Protein AF-A0AA35R3C1-F1 (afdb_monomer_lite)

pLDDT: mean 81.61, std 16.04, range [38.09, 96.44]

Secondary structure (DSSP, 8-state):
------------------THHHHHHHHHT--SHHHHHHH-TTEEEESSHHHH-SS---SEEE--TTSSSTTT--TTTEE---PPPPEEE-----SS--EE-SEEE----TT-------EE-PPTT-----------SGGGHHHHHHHHHHHHHHHTT-

Foldseek 3Di:
DDDDDDDDDPPPPDDDDPPQVVLFVQQQPDDDQVSNQQSELQKKFFQCQVVQDPDDGRRIGGDDPPDDPDPRHDPVRIGRDAKDAWDFQFDDDDQPDQKPPPDTDTDHGHHGDYDDDIGGHHHDPNDDDDDDDDDPDPVCVVVVVVVVCVVVVVVVVD

InterPro domains:
  IPR002369 Integrin beta subunit, VWA domain [PF00362] (124-157)
  IPR015812 Integrin beta subunit [PR01186] (30-46)
  IPR015812 Integrin beta subunit [PR01186] (98-111)
  IPR015812 Integrin beta subunit [PR01186] (126-144)
  IPR015812 Integrin beta subunit [PTHR10082] (11-157)
  IPR033760 Integrin beta N-terminal [PF17205] (26-64)
  IPR036465 von Willebrand factor A-like domain superfamily [G3DSA:3.40.50.410] (123-157)
  IPR036465 von Willebrand factor A-like domain superfamily [SSF53300] (125-157)

Organism: Geodia barretti (NCBI:txid519541)

Radius of gyration: 32.31 Å; chains: 1; bounding box: 77×40×80 Å

Structure (mmCIF, N/CA/C/O backbone):
data_AF-A0AA35R3C1-F1
#
_entry.id   AF-A0AA35R3C1-F1
#
loop_
_atom_site.group_PDB
_atom_site.id
_atom_site.type_symbol
_atom_site.label_atom_id
_atom_site.label_alt_id
_atom_site.label_comp_id
_atom_site.label_asym_id
_atom_site.label_entity_id
_atom_site.label_seq_id
_atom_site.pdbx_PDB_ins_code
_atom_site.Cartn_x
_atom_site.Cartn_y
_atom_site.Cartn_z
_atom_site.occupancy
_atom_site.B_iso_or_equiv
_atom_site.auth_seq_id
_atom_site.auth_comp_id
_atom_site.auth_asym_id
_atom_site.auth_atom_id
_atom_site.pdbx_PDB_model_num
ATOM 1 N N . MET A 1 1 ? 47.022 -1.924 40.853 1.00 38.66 1 MET A N 1
ATOM 2 C CA . MET A 1 1 ? 47.478 -2.014 39.449 1.00 38.66 1 MET A CA 1
ATOM 3 C C . MET A 1 1 ? 46.321 -2.541 38.613 1.00 38.66 1 MET A C 1
ATOM 5 O O . MET A 1 1 ? 45.947 -3.691 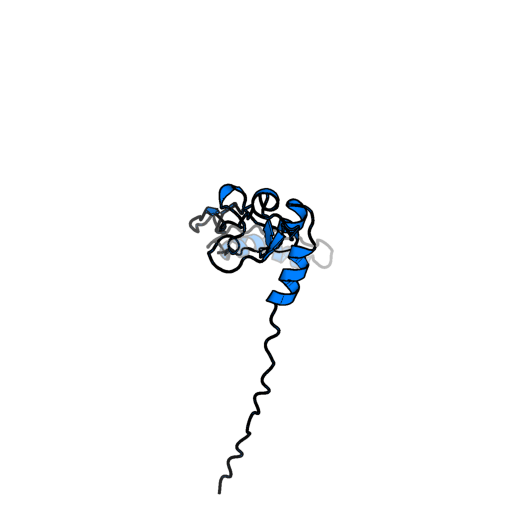38.782 1.00 38.66 1 MET A O 1
ATOM 9 N N . ARG A 1 2 ? 45.661 -1.677 37.833 1.00 42.25 2 ARG A N 1
ATOM 10 C CA . ARG A 1 2 ? 44.524 -2.033 36.968 1.00 42.25 2 ARG A CA 1
ATOM 11 C C . ARG A 1 2 ? 45.052 -2.176 35.542 1.00 42.25 2 ARG A C 1
ATOM 13 O O . ARG A 1 2 ? 45.426 -1.178 34.941 1.00 42.25 2 ARG A O 1
ATOM 20 N N . THR A 1 3 ? 45.1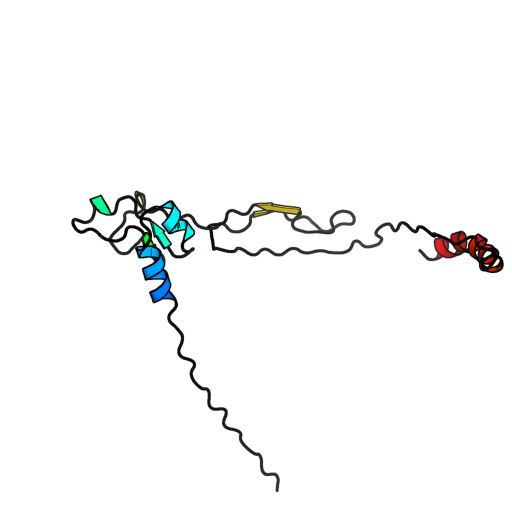35 -3.397 35.033 1.00 38.09 3 THR A N 1
ATOM 21 C CA . THR A 1 3 ? 45.517 -3.674 33.644 1.00 38.09 3 THR A CA 1
ATOM 22 C C . THR A 1 3 ? 44.268 -3.616 32.768 1.00 38.09 3 THR A C 1
ATOM 24 O O . THR A 1 3 ? 43.389 -4.466 32.885 1.00 38.09 3 THR A O 1
ATOM 27 N N . THR A 1 4 ? 44.156 -2.598 31.918 1.00 41.41 4 THR A N 1
ATOM 28 C CA . THR A 1 4 ? 43.101 -2.487 30.901 1.00 41.41 4 THR A CA 1
ATOM 29 C C . THR A 1 4 ? 43.501 -3.267 29.651 1.00 41.41 4 THR A C 1
ATOM 31 O O . THR A 1 4 ? 44.525 -2.973 29.039 1.00 41.41 4 THR A O 1
ATOM 34 N N . LEU A 1 5 ? 42.697 -4.268 29.288 1.00 44.31 5 LEU A N 1
ATOM 35 C CA . LEU A 1 5 ? 42.859 -5.096 28.093 1.00 44.31 5 LEU A CA 1
ATOM 36 C C . LEU A 1 5 ? 42.274 -4.346 26.881 1.00 44.31 5 LEU A C 1
ATOM 38 O O . LEU A 1 5 ? 41.074 -4.077 26.848 1.00 44.31 5 LEU A O 1
ATOM 42 N N . VAL A 1 6 ? 43.103 -3.980 25.903 1.00 48.44 6 VAL A N 1
ATOM 43 C CA . VAL A 1 6 ? 42.657 -3.337 24.655 1.00 48.44 6 VAL A CA 1
ATOM 44 C C . VAL A 1 6 ? 42.369 -4.432 23.628 1.00 48.44 6 VAL A C 1
ATOM 46 O O . VAL A 1 6 ? 43.289 -5.093 23.152 1.00 48.44 6 VAL A O 1
ATOM 49 N N . ILE A 1 7 ? 41.094 -4.649 23.299 1.00 51.59 7 ILE A N 1
ATOM 50 C CA . ILE A 1 7 ? 40.676 -5.585 22.247 1.00 51.59 7 ILE A CA 1
ATOM 51 C C . ILE A 1 7 ? 40.704 -4.832 20.914 1.00 51.59 7 ILE A C 1
ATOM 53 O O . ILE A 1 7 ? 39.868 -3.966 20.661 1.00 51.59 7 ILE A O 1
ATOM 57 N N . ALA A 1 8 ? 41.679 -5.152 20.065 1.00 47.81 8 ALA A N 1
ATOM 58 C CA . ALA A 1 8 ? 41.729 -4.667 18.692 1.00 47.81 8 ALA A CA 1
ATOM 59 C C . ALA A 1 8 ? 40.665 -5.398 17.857 1.00 47.81 8 ALA A C 1
ATOM 61 O O . ALA A 1 8 ? 40.806 -6.580 17.549 1.00 47.81 8 ALA A O 1
ATOM 62 N N . VAL A 1 9 ? 39.583 -4.703 17.504 1.00 55.09 9 VAL A N 1
ATOM 63 C CA . VAL A 1 9 ? 38.577 -5.215 16.566 1.00 55.09 9 VAL A CA 1
ATOM 64 C C . VAL A 1 9 ? 39.129 -5.049 15.153 1.00 55.09 9 VAL A C 1
ATOM 66 O O . VAL A 1 9 ? 39.174 -3.944 14.615 1.00 55.09 9 VAL A O 1
ATOM 69 N N . ALA A 1 10 ? 39.582 -6.150 14.557 1.00 50.31 10 ALA A N 1
ATOM 70 C CA . ALA A 1 10 ? 39.932 -6.191 13.146 1.00 50.31 10 ALA A CA 1
ATOM 71 C C . ALA A 1 10 ? 38.648 -6.057 12.310 1.00 50.31 10 ALA A C 1
ATOM 73 O O . ALA A 1 10 ? 37.850 -6.990 12.220 1.00 50.31 10 ALA A O 1
ATOM 74 N N . PHE A 1 11 ? 38.439 -4.887 11.705 1.00 48.22 11 PHE A N 1
ATOM 75 C CA . PHE A 1 11 ? 37.429 -4.706 10.666 1.00 48.22 11 PHE A CA 1
ATOM 76 C C . PHE A 1 11 ? 37.876 -5.482 9.421 1.00 48.22 11 PHE A C 1
ATOM 78 O O . PHE A 1 11 ? 38.708 -5.014 8.644 1.00 48.22 11 PHE A O 1
ATOM 85 N N . LEU A 1 12 ? 37.336 -6.689 9.238 1.00 50.69 12 LEU A N 1
ATOM 86 C CA . LEU A 1 12 ? 37.383 -7.381 7.954 1.00 50.69 12 LEU A CA 1
ATOM 87 C C . LEU A 1 12 ? 36.573 -6.544 6.963 1.00 50.69 12 LEU A C 1
ATOM 89 O O . LEU A 1 12 ? 35.349 -6.467 7.060 1.00 50.69 12 LEU A O 1
ATOM 93 N N . ALA A 1 13 ? 37.268 -5.882 6.039 1.00 54.38 13 ALA A N 1
ATOM 94 C CA . ALA A 1 13 ? 36.650 -5.193 4.920 1.00 54.38 13 ALA A CA 1
ATOM 95 C C . ALA A 1 13 ? 35.895 -6.227 4.075 1.00 54.38 13 ALA A C 1
ATOM 97 O O . ALA A 1 13 ? 36.486 -6.973 3.295 1.00 54.38 13 ALA A O 1
ATOM 98 N N . THR A 1 14 ? 34.578 -6.297 4.249 1.00 55.19 14 THR A N 1
ATOM 99 C CA . THR A 1 14 ? 33.707 -6.979 3.303 1.00 55.19 14 THR A CA 1
ATOM 100 C C . THR A 1 14 ? 33.757 -6.188 2.000 1.00 55.19 14 THR A C 1
ATOM 102 O O . THR A 1 14 ? 33.367 -5.023 1.938 1.00 55.19 14 THR A O 1
ATOM 105 N N . GLY A 1 15 ? 34.315 -6.798 0.954 1.00 52.19 15 GLY A N 1
ATOM 106 C CA . GLY A 1 15 ? 34.303 -6.215 -0.382 1.00 52.19 15 GLY A CA 1
ATOM 107 C C . GLY A 1 15 ? 32.863 -5.940 -0.810 1.00 52.19 15 GLY A C 1
ATOM 108 O O . GLY A 1 15 ? 32.013 -6.829 -0.757 1.00 52.19 15 GLY A O 1
ATOM 109 N N . ALA A 1 16 ? 32.579 -4.705 -1.220 1.00 50.44 16 ALA A N 1
ATOM 110 C CA . ALA A 1 16 ? 31.298 -4.355 -1.811 1.00 50.44 16 ALA A CA 1
ATOM 111 C C . ALA A 1 16 ? 31.135 -5.117 -3.137 1.00 50.44 16 ALA A C 1
ATOM 113 O O . ALA A 1 16 ? 31.868 -4.879 -4.097 1.00 50.44 16 ALA A O 1
ATOM 114 N N . VAL A 1 17 ? 30.177 -6.044 -3.196 1.00 49.09 17 VAL A N 1
ATOM 115 C CA . VAL A 1 17 ? 29.760 -6.673 -4.453 1.00 49.09 17 VAL A CA 1
ATOM 116 C C . VAL A 1 17 ? 29.105 -5.593 -5.317 1.00 49.09 17 VAL A C 1
ATOM 118 O O . VAL A 1 17 ? 28.096 -5.000 -4.935 1.00 49.09 17 VAL A O 1
ATOM 121 N N . SER A 1 18 ? 29.699 -5.310 -6.477 1.00 53.22 18 SER A N 1
ATOM 122 C CA . SER A 1 18 ? 29.191 -4.321 -7.430 1.00 53.22 18 SER A CA 1
ATOM 123 C C . SER A 1 18 ? 27.954 -4.879 -8.146 1.00 53.22 18 SER A C 1
ATOM 125 O O . SER A 1 18 ? 28.067 -5.605 -9.131 1.00 53.22 18 SER A O 1
ATOM 127 N N . GLN A 1 19 ? 26.761 -4.554 -7.637 1.00 56.59 19 GLN A N 1
ATOM 128 C CA . GLN A 1 19 ? 25.463 -5.047 -8.138 1.00 56.59 19 GLN A CA 1
ATOM 129 C C . GLN A 1 19 ? 25.165 -4.651 -9.602 1.00 56.59 19 GLN A C 1
ATOM 131 O O . GLN A 1 19 ? 24.290 -5.228 -10.241 1.00 56.59 19 GLN A O 1
ATOM 136 N N . ASN A 1 20 ? 25.905 -3.693 -10.166 1.00 62.31 20 ASN A N 1
ATOM 137 C CA . ASN A 1 20 ? 25.625 -3.139 -11.494 1.00 62.31 20 ASN A CA 1
ATOM 138 C C . ASN A 1 20 ? 25.987 -4.087 -12.649 1.00 62.31 20 ASN A C 1
ATOM 140 O O . ASN A 1 20 ? 25.355 -4.034 -13.704 1.00 62.31 20 ASN A O 1
ATOM 144 N N . ALA A 1 21 ? 26.985 -4.960 -12.475 1.00 70.56 21 ALA A N 1
ATOM 145 C CA . ALA A 1 21 ? 27.431 -5.857 -13.544 1.00 70.56 21 ALA A CA 1
ATOM 146 C C . ALA A 1 21 ? 26.401 -6.959 -13.864 1.00 70.56 21 ALA A C 1
ATOM 148 O O . ALA A 1 21 ? 26.313 -7.404 -15.007 1.00 70.56 21 ALA A O 1
ATOM 149 N N . ASP A 1 22 ? 25.611 -7.371 -12.870 1.00 85.06 22 ASP A N 1
ATOM 150 C CA . ASP A 1 22 ? 24.595 -8.420 -13.008 1.00 85.06 22 ASP A CA 1
ATOM 151 C C . ASP A 1 22 ? 23.315 -7.880 -13.670 1.00 85.06 22 ASP A C 1
ATOM 153 O O . ASP A 1 22 ? 22.827 -8.415 -14.666 1.00 85.06 22 ASP A O 1
ATOM 157 N N . VAL A 1 23 ? 22.846 -6.710 -13.216 1.00 86.69 23 VAL A N 1
ATOM 158 C CA . VAL A 1 23 ? 21.672 -6.033 -13.794 1.00 86.69 23 VAL A CA 1
ATOM 159 C C . VAL A 1 23 ? 21.901 -5.633 -15.253 1.00 86.69 23 VAL A C 1
ATOM 161 O O . VAL A 1 23 ? 20.979 -5.702 -16.061 1.00 86.69 23 VAL A O 1
ATOM 164 N N . THR A 1 24 ? 23.131 -5.261 -15.619 1.00 88.31 24 THR A N 1
ATOM 165 C CA . THR A 1 24 ? 23.471 -4.930 -17.013 1.00 88.31 24 THR A CA 1
ATOM 166 C C . THR A 1 24 ? 23.202 -6.116 -17.942 1.00 88.31 24 THR A C 1
ATOM 168 O O . THR A 1 24 ? 22.478 -5.968 -18.923 1.00 88.31 24 THR A O 1
ATOM 171 N N . LYS A 1 25 ? 23.689 -7.313 -17.589 1.00 91.19 25 LYS A N 1
ATOM 172 C CA . LYS A 1 25 ? 23.455 -8.535 -18.375 1.00 91.19 25 LYS A CA 1
ATOM 173 C C . LYS A 1 25 ? 21.978 -8.919 -18.419 1.00 91.19 25 LYS A C 1
ATOM 175 O O . LYS A 1 25 ? 21.488 -9.343 -19.463 1.00 91.19 25 LYS A O 1
ATOM 180 N N . LEU A 1 26 ? 21.267 -8.744 -17.304 1.00 92.81 26 LEU A N 1
ATOM 181 C CA . LEU A 1 26 ? 19.829 -8.992 -17.221 1.00 92.81 26 LEU A CA 1
ATOM 182 C C . LEU A 1 26 ? 19.037 -8.104 -18.192 1.00 92.81 26 LEU A C 1
ATOM 184 O O . LEU A 1 26 ? 18.147 -8.611 -18.875 1.00 92.81 26 LEU A O 1
ATOM 188 N N . CYS A 1 27 ? 19.359 -6.807 -18.261 1.00 91.50 27 CYS A N 1
ATOM 189 C CA . CYS A 1 27 ? 18.733 -5.884 -19.206 1.00 91.50 27 CYS A CA 1
ATOM 190 C C . CYS A 1 27 ? 19.079 -6.275 -20.650 1.00 91.50 27 CYS A C 1
ATOM 192 O O . CYS A 1 27 ? 18.182 -6.465 -21.464 1.00 91.50 27 CYS A O 1
ATOM 194 N N . GLU A 1 28 ? 20.363 -6.456 -20.966 1.00 91.12 28 GLU A N 1
ATOM 195 C CA . GLU A 1 28 ? 20.825 -6.716 -22.338 1.00 91.12 28 GLU A CA 1
ATOM 196 C C . GLU A 1 28 ? 20.308 -8.037 -22.929 1.00 91.12 28 GLU A C 1
ATOM 198 O O . GLU A 1 28 ? 20.186 -8.154 -24.148 1.00 91.12 28 GLU A O 1
ATOM 203 N N . ALA A 1 29 ? 19.947 -9.008 -22.085 1.00 93.25 29 ALA A N 1
ATOM 204 C CA . ALA A 1 29 ? 19.327 -10.263 -22.506 1.00 93.25 29 ALA A CA 1
ATOM 205 C C . ALA A 1 29 ? 17.884 -10.104 -23.035 1.00 93.25 29 ALA A C 1
ATOM 207 O O . ALA A 1 29 ? 17.369 -11.019 -23.681 1.00 93.25 29 ALA A O 1
ATOM 208 N N . GLN A 1 30 ? 17.213 -8.976 -22.768 1.00 94.06 30 GLN A N 1
ATOM 209 C CA . GLN A 1 30 ? 15.811 -8.777 -23.143 1.00 94.06 30 GLN A CA 1
ATOM 210 C C . GLN A 1 30 ? 15.661 -8.334 -24.601 1.00 94.06 30 GLN A C 1
ATOM 212 O O . GLN A 1 30 ? 16.317 -7.402 -25.070 1.00 94.06 30 GLN A O 1
ATOM 217 N N . THR A 1 31 ? 14.729 -8.966 -25.315 1.00 91.12 31 THR A N 1
ATOM 218 C CA . THR A 1 31 ? 14.509 -8.750 -26.757 1.00 91.12 31 THR A CA 1
ATOM 219 C C . THR A 1 31 ? 13.249 -7.946 -27.078 1.00 91.12 31 THR A C 1
ATOM 221 O O . THR A 1 31 ? 13.072 -7.526 -28.222 1.00 91.12 31 THR A O 1
ATOM 224 N N . SER A 1 32 ? 12.394 -7.675 -26.085 1.00 93.25 32 SER A N 1
ATOM 225 C CA . SER A 1 32 ? 11.190 -6.853 -26.227 1.00 93.25 32 SER A CA 1
ATOM 226 C C . SER A 1 32 ? 11.165 -5.702 -25.213 1.00 93.25 32 SER A C 1
ATOM 228 O O . SER A 1 32 ? 11.732 -5.798 -24.123 1.00 93.25 32 SER A O 1
ATOM 230 N N . CYS A 1 33 ? 10.470 -4.611 -25.557 1.00 92.44 33 CYS A N 1
ATOM 231 C CA . CYS A 1 33 ? 10.293 -3.470 -24.651 1.00 92.44 33 CYS A CA 1
ATOM 232 C C . CYS A 1 33 ? 9.609 -3.895 -23.346 1.00 92.44 33 CYS A C 1
ATOM 234 O O . CYS A 1 33 ? 10.065 -3.548 -22.260 1.00 92.44 33 CYS A O 1
ATOM 236 N N . ARG A 1 34 ? 8.552 -4.709 -23.440 1.00 95.25 34 ARG A N 1
ATOM 237 C CA . ARG A 1 34 ? 7.807 -5.181 -22.270 1.00 95.25 34 ARG A CA 1
ATOM 238 C C . ARG A 1 34 ? 8.710 -5.946 -21.304 1.00 95.25 34 ARG A C 1
ATOM 240 O O . ARG A 1 34 ? 8.711 -5.630 -20.116 1.00 95.25 34 ARG A O 1
ATOM 247 N N . ASP A 1 35 ? 9.487 -6.895 -21.817 1.00 95.38 35 ASP A N 1
ATOM 248 C CA . ASP A 1 35 ? 10.354 -7.737 -20.987 1.00 95.38 35 ASP A CA 1
ATOM 249 C C . ASP A 1 35 ? 11.497 -6.910 -20.385 1.00 95.38 35 ASP A C 1
ATOM 251 O O . ASP A 1 35 ? 11.806 -7.047 -19.204 1.00 95.38 35 ASP A O 1
ATOM 255 N N . CYS A 1 36 ? 12.040 -5.950 -21.143 1.00 93.94 36 CYS A N 1
ATOM 256 C CA . CYS A 1 36 ? 13.023 -4.983 -20.650 1.00 93.94 36 CYS A CA 1
ATOM 257 C C . CYS A 1 36 ? 12.514 -4.173 -19.449 1.00 93.94 36 CYS A C 1
ATOM 259 O O . CYS A 1 36 ? 13.196 -4.064 -18.428 1.00 93.94 36 CYS A O 1
ATOM 261 N N . ILE A 1 37 ? 11.304 -3.613 -19.546 1.00 94.31 37 ILE A N 1
ATOM 262 C CA . ILE A 1 37 ? 10.731 -2.790 -18.474 1.00 94.31 37 ILE A CA 1
ATOM 263 C C . ILE A 1 37 ? 10.407 -3.625 -17.228 1.00 94.31 37 ILE A C 1
ATOM 265 O O . ILE A 1 37 ? 10.531 -3.115 -16.110 1.00 94.31 37 ILE A O 1
ATOM 269 N N . GLN A 1 38 ? 10.026 -4.893 -17.409 1.00 94.69 38 GLN A N 1
ATOM 270 C CA . GLN A 1 38 ? 9.705 -5.819 -16.321 1.00 94.69 38 GLN A CA 1
ATOM 271 C C . GLN A 1 38 ? 10.939 -6.445 -15.659 1.00 94.69 38 GLN A C 1
ATOM 273 O O . GLN A 1 38 ? 10.870 -6.784 -14.478 1.00 94.69 38 GLN A O 1
ATOM 278 N N . ALA A 1 39 ? 12.058 -6.573 -16.377 1.00 93.56 39 ALA A N 1
ATOM 279 C CA . ALA A 1 39 ? 13.264 -7.229 -15.879 1.00 93.56 39 ALA A CA 1
ATOM 280 C C . ALA A 1 39 ? 13.863 -6.524 -14.652 1.00 93.56 39 ALA A C 1
ATOM 282 O O . ALA A 1 39 ? 14.188 -7.171 -13.660 1.00 93.56 39 ALA A O 1
ATOM 283 N N . SER A 1 40 ? 13.994 -5.196 -14.691 1.00 92.75 40 SER A N 1
ATOM 284 C CA . SER A 1 40 ? 14.514 -4.411 -13.565 1.00 92.75 40 SER A CA 1
ATOM 285 C C . SER A 1 40 ? 14.073 -2.944 -13.646 1.00 92.75 40 SER A C 1
ATOM 287 O O . SER A 1 40 ? 13.921 -2.397 -14.747 1.00 92.75 40 SER A O 1
ATOM 289 N N . PRO A 1 41 ? 13.916 -2.256 -12.495 1.00 91.88 41 PRO A N 1
ATOM 290 C CA . PRO A 1 41 ? 13.629 -0.822 -12.455 1.00 91.88 41 PRO A CA 1
ATOM 291 C C . PRO A 1 41 ? 14.765 0.046 -13.018 1.00 91.88 41 PRO A C 1
ATOM 293 O O . PRO A 1 41 ? 14.566 1.227 -13.309 1.00 91.88 41 PRO A O 1
ATOM 296 N N . GLN A 1 42 ? 15.962 -0.528 -13.171 1.00 90.44 42 GLN A N 1
ATOM 297 C CA . GLN A 1 42 ? 17.133 0.156 -13.712 1.00 90.44 42 GLN A CA 1
ATOM 298 C C . GLN A 1 42 ? 17.284 0.007 -15.232 1.00 90.44 42 GLN A C 1
ATOM 300 O O . GLN A 1 42 ? 18.115 0.710 -15.800 1.00 90.44 42 GLN A O 1
ATOM 305 N N . CYS A 1 43 ? 16.519 -0.868 -15.893 1.00 91.56 43 CYS A N 1
ATOM 306 C CA . CYS A 1 43 ? 16.586 -1.014 -17.348 1.00 91.56 43 CYS A CA 1
ATOM 307 C C . CYS A 1 43 ? 15.849 0.129 -18.068 1.00 91.56 43 CYS A C 1
ATOM 309 O O . CYS A 1 43 ? 14.878 0.682 -17.554 1.00 91.56 43 CYS A O 1
ATOM 311 N N . SER A 1 44 ? 16.243 0.434 -19.296 1.00 91.31 44 SER A N 1
ATOM 312 C CA . SER A 1 44 ? 15.527 1.340 -20.197 1.00 91.31 44 SER A CA 1
ATOM 313 C C . SER A 1 44 ? 15.601 0.784 -21.618 1.00 91.31 44 SER A C 1
ATOM 315 O O . SER A 1 44 ? 16.597 0.157 -21.989 1.00 91.31 44 SER A O 1
ATOM 317 N N . TRP A 1 45 ? 14.554 1.000 -22.413 1.00 91.19 45 TRP A N 1
ATOM 318 C CA . TRP A 1 45 ? 14.452 0.457 -23.767 1.00 91.19 45 TRP A CA 1
ATOM 319 C C . TRP A 1 45 ? 14.600 1.548 -24.827 1.00 91.19 45 TRP A C 1
ATOM 321 O O . TRP A 1 45 ? 13.937 2.576 -24.757 1.00 91.19 45 TRP A O 1
ATOM 331 N N . CYS A 1 46 ? 15.421 1.305 -25.849 1.00 89.31 46 CYS A N 1
ATOM 332 C CA . CYS A 1 46 ? 15.562 2.192 -27.000 1.00 89.31 46 CYS A CA 1
ATOM 333 C C . CYS A 1 46 ? 14.861 1.619 -28.242 1.00 89.31 46 CYS A C 1
ATOM 335 O O . CYS A 1 46 ? 15.285 0.612 -28.820 1.00 89.31 46 CYS A O 1
ATOM 337 N N . SER A 1 47 ? 13.796 2.279 -28.697 1.00 86.62 47 SER A N 1
ATOM 338 C CA . SER A 1 47 ? 13.035 1.873 -29.886 1.00 86.62 47 SER A CA 1
ATOM 339 C C . SER A 1 47 ? 13.755 2.202 -31.204 1.00 86.62 47 SER A C 1
ATOM 341 O O . SER A 1 47 ? 13.653 1.433 -32.165 1.00 86.62 47 SER A O 1
ATOM 343 N N . GLU A 1 48 ? 14.546 3.280 -31.228 1.00 78.31 48 GLU A N 1
ATOM 344 C CA . GLU A 1 48 ? 15.233 3.807 -32.419 1.00 78.31 48 GLU A CA 1
ATOM 345 C C . GLU A 1 48 ? 16.676 3.312 -32.596 1.00 78.31 48 GLU A C 1
ATOM 347 O O . GLU A 1 48 ? 17.345 3.704 -33.550 1.00 78.31 48 GLU A O 1
ATOM 352 N N . PHE A 1 49 ? 17.156 2.409 -31.737 1.00 72.00 49 PHE A N 1
ATOM 353 C CA . PHE A 1 49 ? 18.555 1.957 -31.729 1.00 72.00 49 PHE A CA 1
ATOM 354 C C . PHE A 1 49 ? 19.066 1.501 -33.113 1.00 72.00 49 PHE A C 1
ATOM 356 O O . PHE A 1 49 ? 20.162 1.857 -33.535 1.00 72.00 49 PHE A O 1
ATOM 363 N N . ALA A 1 50 ? 18.234 0.770 -33.864 1.00 65.19 50 ALA A N 1
ATOM 364 C CA . ALA A 1 50 ? 18.572 0.262 -35.198 1.00 65.19 50 ALA A CA 1
ATOM 365 C C . ALA A 1 50 ? 18.661 1.344 -36.295 1.00 65.19 50 ALA A C 1
ATOM 367 O O . ALA A 1 50 ? 19.143 1.059 -37.385 1.00 65.19 50 ALA A O 1
ATOM 368 N N . ARG A 1 51 ? 18.172 2.568 -36.041 1.00 62.66 51 ARG A N 1
ATOM 369 C CA . ARG A 1 51 ? 18.315 3.709 -36.962 1.00 62.66 51 ARG A CA 1
ATOM 370 C C . ARG A 1 51 ? 19.616 4.476 -36.750 1.00 62.66 51 ARG A C 1
ATOM 372 O O . ARG A 1 51 ? 20.112 5.072 -37.699 1.00 62.66 51 ARG A O 1
ATOM 379 N N . LEU A 1 52 ? 20.132 4.489 -35.523 1.00 63.81 52 LEU A N 1
ATOM 380 C CA . LEU A 1 52 ? 21.293 5.294 -35.134 1.00 63.81 52 LEU A CA 1
ATOM 381 C C . LEU A 1 52 ? 22.615 4.527 -35.259 1.00 63.81 52 LEU A C 1
ATOM 383 O O . LEU A 1 52 ? 23.658 5.145 -35.455 1.00 63.81 52 LEU A O 1
ATOM 387 N N . HIS A 1 53 ? 22.579 3.193 -35.184 1.00 65.31 53 HIS A N 1
ATOM 388 C CA . HIS A 1 53 ? 23.778 2.358 -35.219 1.00 65.31 53 HIS A CA 1
ATOM 389 C C . HIS A 1 53 ? 23.725 1.310 -36.331 1.00 65.31 53 HIS A C 1
ATOM 391 O O . HIS A 1 53 ? 22.746 0.583 -36.480 1.00 65.31 53 HIS A O 1
ATOM 397 N N . ALA A 1 54 ? 24.829 1.202 -37.077 1.00 58.69 54 ALA A N 1
ATOM 398 C CA . ALA A 1 54 ? 25.023 0.199 -38.126 1.00 58.69 54 ALA A CA 1
ATOM 399 C C . ALA A 1 54 ? 25.264 -1.222 -37.574 1.00 58.69 54 ALA A C 1
ATOM 401 O O . ALA A 1 54 ? 25.097 -2.198 -38.302 1.00 58.69 54 ALA A O 1
ATOM 402 N N . SER A 1 55 ? 25.640 -1.343 -36.296 1.00 60.97 55 SER A N 1
ATOM 403 C CA . SER A 1 55 ? 25.910 -2.623 -35.632 1.00 60.97 5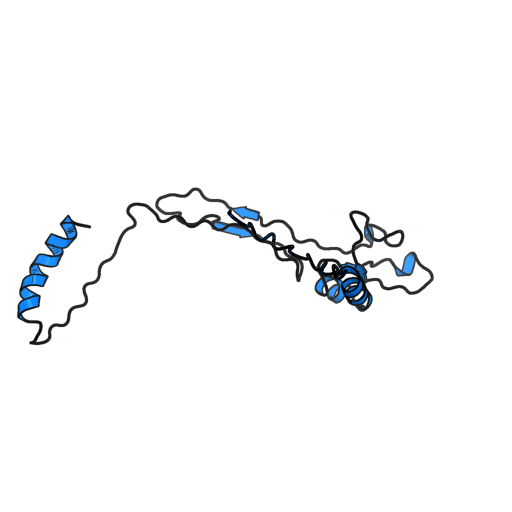5 SER A CA 1
ATOM 404 C C . SER A 1 55 ? 24.758 -3.028 -34.704 1.00 60.97 55 SER A C 1
ATOM 406 O O . SER A 1 55 ? 24.241 -2.179 -33.972 1.00 60.97 55 SER A O 1
ATOM 408 N N . PRO A 1 56 ? 24.372 -4.318 -34.667 1.00 68.00 56 PRO A N 1
ATOM 409 C CA . PRO A 1 56 ? 23.355 -4.806 -33.746 1.00 68.00 56 PRO A CA 1
ATOM 410 C C . PRO A 1 56 ? 23.893 -4.778 -32.311 1.00 68.00 56 PRO A C 1
ATOM 412 O O . PRO A 1 56 ? 24.842 -5.477 -31.969 1.00 68.00 56 PRO A O 1
ATOM 415 N N . GLY A 1 57 ? 23.273 -3.955 -31.474 1.00 76.31 57 GLY A N 1
ATOM 416 C CA . GLY A 1 57 ? 23.515 -3.873 -30.037 1.00 76.31 57 GLY A CA 1
ATOM 417 C C . GLY A 1 57 ? 22.211 -4.073 -29.260 1.00 76.31 57 GLY A C 1
ATOM 418 O O . GLY A 1 57 ? 21.124 -4.005 -29.850 1.00 76.31 57 GLY A O 1
ATOM 419 N N . PRO A 1 58 ? 22.290 -4.338 -27.946 1.00 85.12 58 PRO A N 1
ATOM 420 C CA . PRO A 1 58 ? 21.107 -4.542 -27.126 1.00 85.12 58 PRO A CA 1
ATOM 421 C C . PRO A 1 58 ? 20.305 -3.241 -27.016 1.00 85.12 58 PRO A C 1
ATOM 423 O O . PRO A 1 58 ? 20.838 -2.178 -26.691 1.00 85.12 58 PRO A O 1
ATOM 426 N N . ARG A 1 59 ? 18.999 -3.334 -27.283 1.00 88.19 59 ARG A N 1
ATOM 427 C CA . ARG A 1 59 ? 18.054 -2.210 -27.156 1.00 88.19 59 ARG A CA 1
ATOM 428 C C . ARG A 1 59 ? 17.696 -1.909 -25.705 1.00 88.19 59 ARG A C 1
ATOM 430 O O . ARG A 1 59 ? 17.322 -0.782 -25.395 1.00 88.19 59 ARG A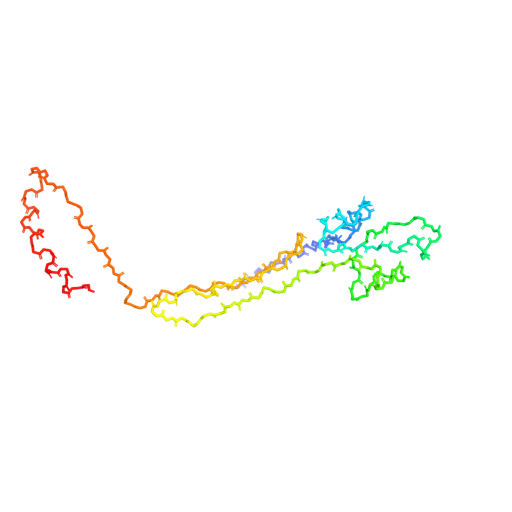 O 1
ATOM 437 N N . CYS A 1 60 ? 17.784 -2.915 -24.842 1.00 90.56 60 CYS A N 1
ATOM 438 C CA . CYS A 1 60 ? 17.569 -2.792 -23.412 1.00 90.56 60 CYS A CA 1
ATOM 439 C C . CYS A 1 60 ? 18.918 -2.611 -22.713 1.00 90.56 60 CYS A C 1
ATOM 441 O O . CYS A 1 60 ? 19.775 -3.488 -22.793 1.00 90.56 60 CYS A O 1
ATOM 443 N N . LYS A 1 61 ? 19.116 -1.479 -22.039 1.00 89.06 61 LYS A N 1
ATOM 444 C CA . LYS A 1 61 ? 20.361 -1.168 -21.321 1.00 89.06 61 LYS A CA 1
ATOM 445 C C . LYS A 1 61 ? 20.050 -0.660 -19.919 1.00 89.06 61 LYS A C 1
ATOM 447 O O . LYS A 1 61 ? 18.950 -0.177 -19.658 1.00 89.06 61 LYS A O 1
ATOM 452 N N . ILE A 1 62 ? 21.020 -0.755 -19.014 1.00 87.62 62 ILE A N 1
ATOM 453 C CA . ILE A 1 62 ? 20.915 -0.128 -17.694 1.00 87.62 62 ILE A CA 1
ATOM 454 C C . ILE A 1 62 ? 20.983 1.402 -17.822 1.00 87.62 62 ILE A C 1
ATOM 456 O O . ILE A 1 62 ? 21.735 1.946 -18.633 1.00 87.62 62 ILE A O 1
ATOM 460 N N . ARG A 1 63 ? 20.220 2.117 -16.997 1.00 77.19 63 ARG A N 1
ATOM 461 C CA . ARG A 1 63 ? 20.266 3.576 -16.907 1.00 77.19 63 ARG A CA 1
ATOM 462 C C . ARG A 1 63 ? 21.526 4.033 -16.169 1.00 77.19 63 ARG A C 1
ATOM 464 O O . ARG A 1 63 ? 21.661 3.812 -14.966 1.00 77.19 63 ARG A O 1
ATOM 471 N N . THR A 1 64 ? 22.410 4.752 -16.854 1.00 67.12 64 THR A N 1
ATOM 472 C CA . THR A 1 64 ? 23.608 5.367 -16.266 1.00 67.12 64 THR A CA 1
ATOM 473 C C . THR A 1 64 ? 23.372 6.854 -15.963 1.00 67.12 64 THR A C 1
ATOM 475 O O . THR A 1 64 ? 23.509 7.731 -16.810 1.00 67.12 64 THR A O 1
ATOM 478 N N . GLY A 1 65 ? 23.014 7.168 -14.713 1.00 63.47 65 GLY A N 1
ATOM 479 C CA . GLY A 1 65 ? 22.873 8.556 -14.245 1.00 63.47 65 GLY A CA 1
ATOM 480 C C . GLY A 1 65 ? 21.610 9.282 -14.741 1.00 63.47 65 GLY A C 1
ATOM 481 O O . GLY A 1 65 ? 20.550 8.674 -14.889 1.00 63.47 65 GLY A O 1
ATOM 482 N N . GLN A 1 66 ? 21.697 10.606 -14.915 1.00 50.50 66 GLN A N 1
ATOM 483 C CA . GLN A 1 66 ? 20.605 11.464 -15.418 1.00 50.50 66 GLN A CA 1
ATOM 484 C C . GLN A 1 66 ? 20.583 11.588 -16.948 1.00 50.50 66 GLN A C 1
ATOM 486 O O . GLN A 1 66 ? 19.642 12.160 -17.494 1.00 50.50 66 GLN A O 1
ATOM 491 N N . SER A 1 67 ? 21.606 11.077 -17.639 1.00 50.38 67 SER A N 1
ATOM 492 C CA . SER A 1 67 ? 21.630 11.115 -19.095 1.00 50.38 67 SER A CA 1
ATOM 493 C C . SER A 1 67 ? 20.746 9.994 -19.641 1.00 50.38 67 SER A C 1
ATOM 495 O O . SER A 1 67 ? 20.832 8.863 -19.150 1.00 50.38 67 SER A O 1
ATOM 497 N N . PRO A 1 68 ? 19.934 10.261 -20.678 1.00 52.53 68 PRO A N 1
ATOM 498 C CA . PRO A 1 68 ? 19.413 9.191 -21.517 1.00 52.53 68 PRO A CA 1
ATOM 499 C C . PRO A 1 68 ? 20.640 8.441 -22.034 1.00 52.53 68 PRO A C 1
ATOM 501 O O . PRO A 1 68 ? 21.641 9.097 -22.332 1.00 52.53 68 PRO A O 1
ATOM 504 N N . LEU A 1 69 ? 20.589 7.108 -22.032 1.00 54.34 69 LEU A N 1
ATOM 505 C CA . LEU A 1 69 ? 21.558 6.190 -22.643 1.00 54.34 69 LEU A CA 1
ATOM 506 C C . LEU A 1 69 ? 22.690 6.909 -23.399 1.00 54.34 69 LEU A C 1
ATOM 508 O O . LEU A 1 69 ? 22.445 7.459 -24.470 1.00 54.34 69 LEU A O 1
ATOM 512 N N . SER A 1 70 ? 23.894 6.908 -22.817 1.00 53.25 70 SER A N 1
ATOM 513 C CA . SER A 1 70 ? 25.180 7.193 -23.477 1.00 53.25 70 SER A CA 1
ATOM 514 C C . SER A 1 70 ? 25.071 7.253 -25.003 1.00 53.25 70 SER A C 1
ATOM 516 O O . SER A 1 70 ? 24.880 6.194 -25.578 1.00 53.25 70 SER A O 1
ATOM 518 N N . SER A 1 71 ? 25.128 8.438 -25.626 1.00 58.12 71 SER A N 1
ATOM 519 C CA . SER A 1 71 ? 25.250 8.693 -27.087 1.00 58.12 71 SER A CA 1
ATOM 520 C C . SER A 1 71 ? 24.342 7.945 -28.091 1.00 58.12 71 SER A C 1
ATOM 522 O O . SER A 1 71 ? 24.368 8.283 -29.271 1.00 58.12 71 SER A O 1
ATOM 524 N N . ASP A 1 72 ? 23.523 6.987 -27.662 1.00 67.00 72 ASP A N 1
ATOM 525 C CA . ASP A 1 72 ? 23.077 5.856 -28.487 1.00 67.00 72 ASP A CA 1
ATOM 526 C C . ASP A 1 72 ? 21.548 5.795 -28.638 1.00 67.00 72 ASP A C 1
ATOM 528 O O . ASP A 1 72 ? 21.000 4.920 -29.312 1.00 67.00 72 ASP A O 1
ATOM 532 N N . CYS A 1 73 ? 20.826 6.693 -27.964 1.00 78.25 73 CYS A N 1
ATOM 533 C CA . CYS A 1 73 ? 19.375 6.774 -28.044 1.00 78.25 73 CYS A CA 1
ATOM 534 C C . CYS A 1 73 ? 18.895 8.223 -27.935 1.00 78.25 73 CYS A C 1
ATOM 536 O O . CYS A 1 73 ? 19.284 8.952 -27.020 1.00 78.25 73 CYS A O 1
ATOM 538 N N . THR A 1 74 ? 18.019 8.636 -28.851 1.00 79.06 74 THR A N 1
ATOM 539 C CA . THR A 1 74 ? 17.308 9.914 -28.741 1.00 79.06 74 THR A CA 1
ATOM 540 C C . THR A 1 74 ? 16.309 9.869 -27.582 1.00 79.06 74 THR A C 1
ATOM 542 O O . THR A 1 74 ? 15.798 8.810 -27.215 1.00 79.06 74 THR A O 1
ATOM 545 N N . LEU A 1 75 ? 15.969 11.038 -27.031 1.00 78.00 75 LEU A N 1
ATOM 546 C CA . LEU A 1 75 ? 14.902 11.155 -26.030 1.00 78.00 75 LEU A CA 1
ATOM 547 C C . LEU A 1 75 ? 13.548 10.661 -26.558 1.00 78.00 75 LEU A C 1
ATOM 549 O O . LEU A 1 75 ? 12.775 10.086 -25.803 1.00 78.00 75 LEU A O 1
ATOM 553 N N . SER A 1 76 ? 13.271 10.871 -27.847 1.00 82.25 76 SER A N 1
ATOM 554 C CA . SER A 1 76 ? 12.020 10.460 -28.493 1.00 82.25 76 SER A CA 1
ATOM 555 C C . SER A 1 76 ? 11.892 8.944 -28.635 1.00 82.25 76 SER A C 1
ATOM 557 O O . SER A 1 76 ? 10.780 8.429 -28.617 1.00 82.25 76 SER A O 1
ATOM 559 N N . GLY A 1 77 ? 13.015 8.233 -28.762 1.00 85.25 77 GLY A N 1
ATOM 560 C CA . GLY A 1 77 ? 13.045 6.779 -28.868 1.00 85.25 77 GLY A CA 1
ATOM 561 C C . GLY A 1 77 ? 13.180 6.042 -27.533 1.00 85.25 77 GLY A C 1
ATOM 562 O O . GLY A 1 77 ? 13.172 4.807 -27.540 1.00 85.25 77 GLY A O 1
ATOM 563 N N . LEU A 1 78 ? 13.342 6.759 -26.417 1.00 87.62 78 LEU A N 1
ATOM 564 C CA . LEU A 1 78 ? 13.615 6.180 -25.104 1.00 87.62 78 LEU A CA 1
ATOM 565 C C . LEU A 1 78 ? 12.326 5.868 -24.335 1.00 87.62 78 LEU A C 1
ATOM 567 O O . LEU A 1 78 ? 11.589 6.764 -23.932 1.00 87.62 78 LEU A O 1
ATOM 571 N N . GLU A 1 79 ? 12.133 4.591 -24.026 1.00 91.25 79 GLU A N 1
ATOM 572 C CA . GLU A 1 79 ? 11.068 4.093 -23.163 1.00 91.25 79 GLU A CA 1
ATOM 573 C C . GLU A 1 79 ? 11.629 3.786 -21.772 1.00 91.25 79 GLU A C 1
ATOM 575 O O . GLU A 1 79 ? 12.399 2.840 -21.566 1.00 91.25 79 GLU A O 1
ATOM 580 N N . ASP A 1 80 ? 11.246 4.609 -20.798 1.00 90.44 80 ASP A N 1
ATOM 581 C CA . ASP A 1 80 ? 11.674 4.464 -19.409 1.00 90.44 80 ASP A CA 1
ATOM 582 C C . ASP A 1 80 ? 10.578 4.918 -18.425 1.00 90.44 80 ASP A C 1
ATOM 584 O O . ASP A 1 80 ? 10.718 5.950 -17.759 1.00 90.44 80 ASP A O 1
ATOM 588 N N . PRO A 1 81 ? 9.453 4.179 -18.323 1.00 92.31 81 PRO A N 1
ATOM 589 C CA . PRO A 1 81 ? 8.398 4.501 -17.372 1.00 92.31 81 PRO A CA 1
ATOM 590 C C . PRO A 1 81 ? 8.950 4.460 -15.945 1.00 92.31 81 PRO A C 1
ATOM 592 O O . PRO A 1 81 ? 9.606 3.497 -15.536 1.00 92.31 81 PRO A O 1
ATOM 595 N N . LYS A 1 82 ? 8.672 5.519 -15.181 1.00 90.69 82 LYS A N 1
ATOM 596 C CA . LYS A 1 82 ? 9.082 5.664 -13.782 1.00 90.69 82 LYS A CA 1
ATOM 597 C C . LYS A 1 82 ? 7.892 5.539 -12.849 1.00 90.69 82 LYS A C 1
ATOM 599 O O . LYS A 1 82 ? 6.803 6.027 -13.163 1.00 90.69 82 LYS A O 1
ATOM 604 N N . SER A 1 83 ? 8.125 4.952 -11.679 1.00 94.31 83 SER A N 1
ATOM 605 C CA . SER A 1 83 ? 7.160 5.044 -10.589 1.00 94.31 83 SER A CA 1
ATOM 606 C C . SER A 1 83 ? 7.010 6.494 -10.163 1.00 94.31 83 SER A C 1
ATOM 608 O O . SER A 1 83 ? 7.996 7.220 -10.011 1.00 94.31 83 SER A O 1
ATOM 610 N N . ARG A 1 84 ? 5.767 6.909 -9.950 1.00 94.44 84 ARG A N 1
ATOM 611 C CA . ARG A 1 84 ? 5.450 8.223 -9.397 1.00 94.44 84 ARG A CA 1
ATOM 612 C C . ARG A 1 84 ? 5.349 8.110 -7.888 1.00 94.44 84 ARG A C 1
ATOM 614 O O . ARG A 1 84 ? 5.055 7.039 -7.355 1.00 94.44 84 ARG A O 1
ATOM 621 N N . ASP A 1 85 ? 5.584 9.217 -7.203 1.00 93.69 85 ASP A N 1
ATOM 622 C CA . ASP A 1 85 ? 5.358 9.239 -5.767 1.00 93.69 85 ASP A CA 1
ATOM 623 C C . ASP A 1 85 ? 3.856 9.076 -5.470 1.00 93.69 85 ASP A C 1
ATOM 625 O O . ASP A 1 85 ? 3.026 9.619 -6.213 1.00 93.69 85 ASP A O 1
ATOM 629 N N . PRO A 1 86 ? 3.493 8.303 -4.428 1.00 95.38 86 PRO A N 1
ATOM 630 C CA . PRO A 1 86 ? 2.102 8.094 -4.049 1.00 95.38 86 PRO A CA 1
ATOM 631 C C . PRO A 1 86 ? 1.363 9.421 -3.858 1.00 95.38 86 PRO A C 1
ATOM 633 O O . PRO A 1 86 ? 1.768 10.266 -3.059 1.00 95.38 86 PRO A O 1
ATOM 636 N N . GLN A 1 87 ? 0.245 9.597 -4.556 1.00 95.94 87 GLN A N 1
ATOM 637 C CA . GLN A 1 87 ? -0.644 10.732 -4.341 1.00 95.94 87 GLN A CA 1
ATOM 638 C C . GLN A 1 87 ? -1.609 10.390 -3.211 1.00 95.94 87 GLN A C 1
ATOM 640 O O . GLN A 1 87 ? -2.469 9.519 -3.356 1.00 95.94 87 GLN A O 1
ATOM 645 N N . LEU A 1 88 ? -1.442 11.061 -2.074 1.00 95.94 88 LEU A N 1
ATOM 646 C CA . LEU A 1 88 ? -2.177 10.769 -0.849 1.00 95.94 88 LEU A CA 1
ATOM 647 C C . LEU A 1 88 ? -3.250 11.829 -0.603 1.00 95.94 88 LEU A C 1
ATOM 649 O O . LEU A 1 88 ? -2.957 13.021 -0.530 1.00 95.94 88 LEU A O 1
ATOM 653 N N . THR A 1 89 ? -4.491 11.397 -0.407 1.00 95.44 89 THR A N 1
ATOM 654 C CA . THR A 1 89 ? -5.558 12.253 0.115 1.00 95.44 89 THR A CA 1
ATOM 655 C C . THR A 1 89 ? -5.529 12.176 1.636 1.00 95.44 89 THR A C 1
ATOM 657 O O . THR A 1 89 ? -6.061 11.239 2.238 1.00 95.44 89 THR A O 1
ATOM 660 N N . GLN A 1 90 ? -4.851 13.146 2.247 1.00 92.56 90 GLN A N 1
ATOM 661 C CA . GLN A 1 90 ? -4.782 13.277 3.699 1.00 92.56 90 GLN A CA 1
ATOM 662 C C . GLN A 1 90 ? -6.151 13.650 4.268 1.00 92.56 90 GLN A C 1
ATOM 664 O O . GLN A 1 90 ? -6.919 14.378 3.637 1.00 92.56 90 GLN A O 1
ATOM 669 N N . ALA A 1 91 ? -6.431 13.181 5.478 1.00 88.88 91 ALA A N 1
ATOM 670 C CA . ALA A 1 91 ? -7.581 13.616 6.251 1.00 88.88 91 ALA A CA 1
ATOM 671 C C . ALA A 1 91 ? -7.134 14.061 7.637 1.00 88.88 91 ALA A C 1
ATOM 673 O O . ALA A 1 91 ? -6.201 13.509 8.219 1.00 88.88 91 ALA A O 1
ATOM 674 N N . SER A 1 92 ? -7.812 15.071 8.173 1.00 89.44 92 SER A N 1
ATOM 675 C CA . SER A 1 92 ? -7.630 15.442 9.567 1.00 89.44 92 SER A CA 1
ATOM 676 C C . SER A 1 92 ? -8.227 14.364 10.468 1.00 89.44 92 SER A C 1
ATOM 678 O O . SER A 1 92 ? -9.339 13.878 10.238 1.00 89.44 92 SER A O 1
ATOM 680 N N . PHE A 1 93 ? -7.482 14.012 11.515 1.00 90.25 93 PHE A N 1
ATOM 681 C CA . PHE A 1 93 ? -7.986 13.128 12.556 1.00 90.25 93 PHE A CA 1
ATOM 682 C C . PHE A 1 93 ? -9.115 13.811 13.321 1.00 90.25 93 PHE A C 1
ATOM 684 O O . PHE A 1 93 ? -8.962 14.937 13.799 1.00 90.25 93 PHE A O 1
ATOM 691 N N . ASN A 1 94 ? -10.238 13.116 13.456 1.00 85.88 94 ASN A N 1
ATOM 692 C CA . ASN A 1 94 ? -11.386 13.550 14.246 1.00 85.88 94 ASN A CA 1
ATOM 693 C C . ASN A 1 94 ? -12.100 12.321 14.831 1.00 85.88 94 ASN A C 1
ATOM 695 O O . ASN A 1 94 ? -11.626 11.201 14.665 1.00 85.88 94 ASN A O 1
ATOM 699 N N . ALA A 1 95 ? -13.227 12.518 15.520 1.00 81.12 95 ALA A N 1
ATOM 700 C CA . ALA A 1 95 ? -13.961 11.423 16.161 1.00 81.12 95 ALA A CA 1
ATOM 701 C C . ALA A 1 95 ? -14.374 10.297 15.186 1.00 81.12 95 ALA A C 1
ATOM 703 O O . ALA A 1 95 ? -14.450 9.139 15.594 1.00 81.12 95 ALA A O 1
ATOM 704 N N . LEU A 1 96 ? -14.592 10.619 13.907 1.00 82.38 96 LEU A N 1
ATOM 705 C CA . LEU A 1 96 ? -14.990 9.680 12.853 1.00 82.38 96 LEU A CA 1
ATOM 706 C C . LEU A 1 96 ? -13.795 9.201 12.010 1.00 82.38 96 LEU A C 1
ATOM 708 O O . LEU A 1 96 ? -13.752 8.049 11.586 1.00 82.38 96 LEU A O 1
ATOM 712 N N . ASN A 1 97 ? -12.805 10.066 11.788 1.00 89.69 97 ASN A N 1
ATOM 713 C CA . ASN A 1 97 ? -11.643 9.786 10.951 1.00 89.69 97 ASN A CA 1
ATOM 714 C C . ASN A 1 97 ? -10.445 9.379 11.811 1.00 89.69 97 ASN A C 1
ATOM 716 O O . ASN A 1 97 ? -9.702 10.227 12.308 1.00 89.69 97 ASN A O 1
ATOM 720 N N . GLN A 1 98 ? -10.243 8.069 11.939 1.00 91.94 98 GLN A N 1
ATOM 721 C CA . GLN A 1 98 ? -9.161 7.469 12.730 1.00 91.94 98 GLN A CA 1
ATOM 722 C C . GLN A 1 98 ? -7.938 7.069 11.899 1.00 91.94 98 GLN A C 1
ATOM 724 O O . GLN A 1 98 ? -6.938 6.619 12.449 1.00 91.94 98 GLN A O 1
ATOM 729 N N . ILE A 1 99 ? -7.998 7.211 10.574 1.00 94.38 99 ILE A N 1
ATOM 730 C CA . ILE A 1 99 ? -6.963 6.750 9.643 1.00 94.38 99 ILE A CA 1
ATOM 731 C C . ILE A 1 99 ? -6.636 7.883 8.666 1.00 94.38 99 ILE A C 1
ATOM 733 O O . ILE A 1 99 ? -7.541 8.516 8.123 1.00 94.38 99 ILE A O 1
ATOM 737 N N . SER A 1 100 ? -5.347 8.118 8.419 1.00 94.75 100 SER A N 1
ATOM 738 C CA . SER A 1 100 ? -4.871 8.990 7.341 1.00 94.75 100 SER A CA 1
ATOM 739 C C . SER A 1 100 ? -3.649 8.369 6.656 1.00 94.75 100 SER A C 1
ATOM 741 O O . SER A 1 100 ? -2.766 7.875 7.361 1.00 94.75 100 SER A O 1
ATOM 743 N N . PRO A 1 101 ? -3.539 8.408 5.315 1.00 95.50 101 PRO A N 1
ATOM 744 C CA . PRO A 1 101 ? -4.481 8.995 4.353 1.00 95.50 101 PRO A CA 1
ATOM 745 C C . PRO A 1 101 ? -5.732 8.130 4.123 1.00 95.50 101 PRO A C 1
ATOM 747 O O . PRO A 1 101 ? -5.704 6.921 4.331 1.00 95.50 101 PRO A O 1
ATOM 750 N N . LEU A 1 102 ? -6.821 8.739 3.640 1.00 93.38 102 LEU A N 1
ATOM 751 C CA . LEU A 1 102 ? -8.060 8.019 3.287 1.00 93.38 102 LEU A CA 1
ATOM 752 C C . LEU A 1 102 ? -7.995 7.366 1.903 1.00 93.38 102 LEU A C 1
ATOM 754 O O . LEU A 1 102 ? -8.738 6.433 1.605 1.00 93.38 102 LEU A O 1
ATOM 758 N N . ARG A 1 103 ? -7.135 7.891 1.028 1.00 95.19 103 ARG A N 1
ATOM 759 C CA . ARG A 1 103 ? -6.950 7.392 -0.334 1.00 95.19 103 ARG A CA 1
ATOM 760 C C . ARG A 1 103 ? -5.496 7.553 -0.750 1.00 95.19 103 ARG A C 1
ATOM 762 O O . ARG A 1 103 ? -4.889 8.588 -0.481 1.00 95.19 103 ARG A O 1
ATOM 769 N N . ALA A 1 104 ? -4.976 6.552 -1.449 1.00 95.50 104 ALA A N 1
ATOM 770 C CA . ALA A 1 104 ? -3.675 6.592 -2.099 1.00 95.50 104 ALA A CA 1
ATOM 771 C C . ALA A 1 104 ? -3.840 6.202 -3.575 1.00 95.50 104 ALA A C 1
ATOM 773 O O . ALA A 1 104 ? -4.428 5.166 -3.878 1.00 95.50 104 ALA A O 1
ATOM 774 N N . ASN A 1 105 ? -3.341 7.032 -4.489 1.00 96.44 105 ASN A N 1
ATOM 775 C CA . ASN A 1 105 ? -3.190 6.696 -5.903 1.00 96.44 105 ASN A CA 1
ATOM 776 C C . ASN A 1 105 ? -1.700 6.492 -6.189 1.00 96.44 105 ASN A C 1
ATOM 778 O O . ASN A 1 105 ? -0.888 7.381 -5.928 1.00 96.44 105 ASN A O 1
ATOM 782 N N . ILE A 1 106 ? -1.342 5.305 -6.673 1.00 95.50 106 ILE A N 1
ATOM 783 C CA . ILE A 1 106 ? 0.048 4.887 -6.836 1.00 95.50 106 ILE A CA 1
ATOM 784 C C . ILE A 1 106 ? 0.240 4.387 -8.264 1.00 95.50 106 ILE A C 1
ATOM 786 O O . ILE A 1 106 ? -0.453 3.476 -8.712 1.00 95.50 106 ILE A O 1
ATOM 790 N N . VAL A 1 107 ? 1.208 4.976 -8.963 1.00 95.81 107 VAL A N 1
A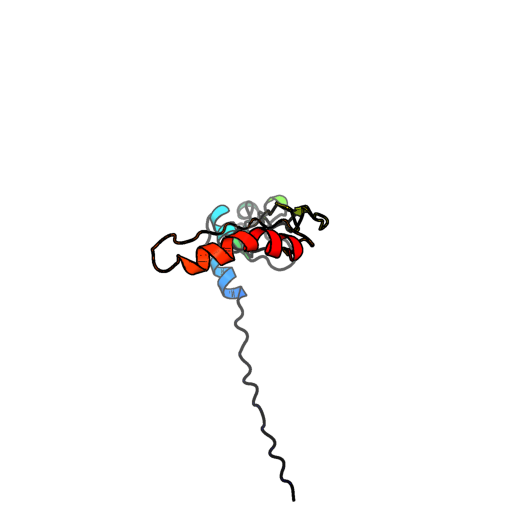TOM 791 C CA . VAL A 1 107 ? 1.654 4.525 -10.284 1.00 95.81 107 VAL A CA 1
ATOM 792 C C . VAL A 1 107 ? 3.040 3.927 -10.109 1.00 95.81 107 VAL A C 1
ATOM 794 O O . VAL A 1 107 ? 3.986 4.658 -9.814 1.00 95.81 107 VAL A O 1
ATOM 797 N N . LEU A 1 108 ? 3.149 2.610 -10.273 1.00 95.12 108 LEU A N 1
ATOM 798 C CA . LEU A 1 108 ? 4.390 1.865 -10.076 1.00 95.12 108 LEU A CA 1
ATOM 799 C C . LEU A 1 108 ? 4.899 1.279 -11.384 1.00 95.12 108 LEU A C 1
ATOM 801 O O . LEU A 1 108 ? 4.130 0.799 -12.218 1.00 95.12 108 LEU A O 1
ATOM 805 N N . ARG A 1 109 ? 6.220 1.253 -11.503 1.00 94.25 109 ARG A N 1
ATOM 806 C CA . ARG A 1 109 ? 6.923 0.351 -12.399 1.00 94.25 109 ARG A CA 1
ATOM 807 C C . ARG A 1 109 ? 7.114 -0.994 -11.694 1.00 94.25 109 ARG A C 1
ATOM 809 O O . ARG A 1 109 ? 7.312 -1.054 -10.482 1.00 94.25 109 ARG A O 1
ATOM 816 N N . THR A 1 110 ? 7.085 -2.083 -12.455 1.00 93.19 110 THR A N 1
ATOM 817 C CA . THR A 1 110 ? 7.430 -3.417 -11.951 1.00 93.19 110 THR A CA 1
ATOM 818 C C . THR A 1 110 ? 8.785 -3.395 -11.240 1.00 93.19 110 THR A C 1
ATOM 820 O O . THR A 1 110 ? 9.740 -2.805 -11.745 1.00 93.19 110 THR A O 1
ATOM 823 N N . ASN A 1 111 ? 8.861 -4.049 -10.079 1.00 90.44 111 ASN A N 1
ATOM 824 C CA . ASN A 1 111 ? 10.067 -4.152 -9.249 1.00 90.44 111 ASN A CA 1
ATOM 825 C C . ASN A 1 111 ? 10.613 -2.810 -8.711 1.00 90.44 111 ASN A C 1
ATOM 827 O O . ASN A 1 111 ? 11.746 -2.769 -8.239 1.00 90.44 111 ASN A O 1
ATOM 831 N N . ASP A 1 112 ? 9.819 -1.731 -8.736 1.00 90.94 112 ASP A N 1
ATOM 832 C CA . ASP A 1 112 ? 10.163 -0.423 -8.159 1.00 90.94 112 ASP A CA 1
ATOM 833 C C . ASP A 1 112 ? 9.197 -0.061 -7.012 1.00 90.94 112 ASP A C 1
ATOM 835 O O . ASP A 1 112 ? 8.187 0.616 -7.228 1.00 90.94 112 ASP A O 1
ATOM 839 N N . PRO A 1 113 ? 9.431 -0.568 -5.788 1.00 92.81 113 PRO A N 1
ATOM 840 C CA . PRO A 1 113 ? 8.517 -0.352 -4.675 1.00 92.81 113 PRO A CA 1
ATOM 841 C C . PRO A 1 113 ? 8.515 1.113 -4.216 1.00 92.81 113 PRO A C 1
ATOM 843 O O . PRO A 1 113 ? 9.559 1.750 -4.074 1.00 92.81 113 PRO A O 1
ATOM 846 N N . LYS A 1 114 ? 7.324 1.632 -3.898 1.00 94.62 114 LYS A N 1
ATOM 847 C CA . LYS A 1 114 ? 7.139 2.924 -3.222 1.00 94.62 114 LYS A CA 1
ATOM 848 C C . LYS A 1 114 ? 6.479 2.717 -1.869 1.00 94.62 114 LYS A C 1
ATOM 850 O O . LYS A 1 114 ? 5.540 1.935 -1.744 1.00 94.62 114 LYS A O 1
ATOM 855 N N . SER A 1 115 ? 6.937 3.482 -0.887 1.00 94.56 115 SER A N 1
ATOM 856 C CA . SER A 1 115 ? 6.395 3.475 0.469 1.00 94.56 115 SER A CA 1
ATOM 857 C C . SER A 1 115 ? 5.661 4.778 0.753 1.00 94.56 115 SER A C 1
ATOM 859 O O . SER A 1 115 ? 6.063 5.846 0.293 1.00 94.56 115 SER A O 1
ATOM 861 N N . PHE A 1 116 ? 4.599 4.694 1.543 1.00 95.19 116 PHE A N 1
ATOM 862 C CA . PHE A 1 116 ? 3.909 5.844 2.112 1.00 95.19 116 PHE A CA 1
ATOM 863 C C . PHE A 1 116 ? 3.517 5.530 3.552 1.00 95.19 116 PHE A C 1
ATOM 865 O O . PHE A 1 116 ? 3.390 4.365 3.926 1.00 95.19 116 PHE A O 1
ATOM 872 N N . GLN A 1 117 ? 3.342 6.573 4.358 1.00 94.81 117 GLN A N 1
ATOM 873 C CA . GLN A 1 117 ? 2.994 6.414 5.763 1.00 94.81 117 GLN A CA 1
ATOM 874 C C . GLN A 1 117 ? 1.481 6.354 5.943 1.00 94.81 117 GLN A C 1
ATOM 876 O O . GLN A 1 117 ? 0.751 7.199 5.420 1.00 94.81 117 GLN A O 1
ATOM 881 N N . LEU A 1 118 ? 1.040 5.362 6.712 1.00 95.44 118 LEU A N 1
ATOM 882 C CA . LEU A 1 118 ? -0.325 5.220 7.191 1.00 95.44 118 LEU A CA 1
ATOM 883 C C . LEU A 1 118 ? -0.322 5.468 8.696 1.00 95.44 118 LEU A C 1
ATOM 885 O O . LEU A 1 118 ? 0.339 4.755 9.449 1.00 95.44 118 LEU A O 1
ATOM 889 N N . THR A 1 119 ? -1.075 6.467 9.130 1.00 95.19 119 THR A N 1
ATOM 890 C CA . THR A 1 119 ? -1.201 6.823 10.538 1.00 95.19 119 THR A CA 1
ATOM 891 C C . THR A 1 119 ? -2.595 6.457 11.013 1.00 95.19 119 THR A C 1
ATOM 893 O O . THR A 1 119 ? -3.593 6.879 10.425 1.00 95.19 119 THR A O 1
ATOM 896 N N . VAL A 1 120 ? -2.654 5.692 12.099 1.00 94.06 120 VAL A N 1
ATOM 897 C CA . VAL A 1 120 ? -3.895 5.316 12.773 1.00 94.06 120 VAL A CA 1
ATOM 898 C C . VAL A 1 120 ? -3.899 5.960 14.148 1.00 94.06 120 VAL A C 1
ATOM 900 O O . VAL A 1 120 ? -2.937 5.834 14.905 1.00 94.06 120 VAL A O 1
ATOM 903 N N . ARG A 1 121 ? -4.979 6.662 14.467 1.00 91.06 121 ARG A N 1
ATOM 904 C CA . ARG A 1 121 ? -5.191 7.294 15.760 1.00 91.06 121 ARG A CA 1
ATOM 905 C C . ARG A 1 121 ? -6.543 6.839 16.308 1.00 91.06 121 ARG A C 1
ATOM 907 O O . ARG A 1 121 ? -7.555 7.167 15.692 1.00 91.06 121 ARG A O 1
ATOM 914 N N . PRO A 1 122 ? -6.575 6.167 17.470 1.00 85.75 122 PRO A N 1
ATOM 915 C CA . PRO A 1 122 ? -7.822 5.882 18.162 1.00 85.75 122 PRO A CA 1
ATOM 916 C C . PRO A 1 122 ? -8.594 7.172 18.459 1.00 85.75 122 PRO A C 1
ATOM 918 O O . PRO A 1 122 ? -8.008 8.183 18.870 1.00 85.75 122 PRO A O 1
ATOM 921 N N . SER A 1 123 ? -9.907 7.139 18.265 1.00 85.31 123 SER A N 1
ATOM 922 C CA . SER A 1 123 ? -10.783 8.225 18.704 1.00 85.31 123 SER A CA 1
ATOM 923 C C . SER A 1 123 ? -10.920 8.223 20.226 1.00 85.31 123 SER A C 1
ATOM 925 O O . SER A 1 123 ? -11.054 7.171 20.848 1.00 85.31 123 SER A O 1
ATOM 927 N N . ASN A 1 124 ? -10.941 9.413 20.828 1.00 83.56 124 ASN A N 1
ATOM 928 C CA . ASN A 1 124 ? -11.367 9.558 22.221 1.00 83.56 124 ASN A CA 1
ATOM 929 C C . ASN A 1 124 ? -12.878 9.291 22.299 1.00 83.56 124 ASN A C 1
ATOM 931 O O . ASN A 1 124 ? -13.608 9.750 21.420 1.00 83.56 124 ASN A O 1
ATOM 935 N N . ASN A 1 125 ? -13.334 8.595 23.345 1.00 81.94 125 ASN A N 1
ATOM 936 C CA . ASN A 1 125 ? -14.753 8.296 23.586 1.00 81.94 125 ASN A CA 1
ATOM 937 C C . ASN A 1 125 ? -15.442 7.599 22.395 1.00 81.94 125 ASN A C 1
ATOM 939 O O . ASN A 1 125 ? -16.539 7.980 21.987 1.00 81.94 125 ASN A O 1
ATOM 943 N N . TYR A 1 126 ? -14.785 6.594 21.809 1.00 84.50 126 TYR A N 1
ATOM 944 C CA . TYR A 1 126 ? -15.407 5.770 20.773 1.00 84.50 126 TYR A CA 1
ATOM 945 C C . TYR A 1 126 ? -16.529 4.909 21.385 1.00 84.50 126 TYR A C 1
ATOM 947 O O . TYR A 1 126 ? -16.309 4.349 22.462 1.00 84.50 126 TYR A O 1
ATOM 955 N N . PRO A 1 127 ? -17.713 4.804 20.750 1.00 87.19 127 PRO A N 1
ATOM 956 C CA . PRO A 1 127 ? -18.826 4.036 21.297 1.00 87.19 127 PRO A CA 1
ATOM 957 C C . PRO A 1 127 ? -18.447 2.562 21.470 1.00 87.19 127 PRO A C 1
ATOM 959 O O . PRO A 1 127 ? -17.739 1.988 20.639 1.00 87.19 127 PRO A O 1
ATOM 962 N N . ILE A 1 128 ? -18.922 1.966 22.561 1.00 88.88 128 ILE A N 1
ATOM 963 C CA . ILE A 1 128 ? -18.682 0.567 22.910 1.00 88.88 128 ILE A CA 1
ATOM 964 C C . ILE A 1 128 ? -20.033 -0.135 22.972 1.00 88.88 128 ILE A C 1
ATOM 966 O O . ILE A 1 128 ? -20.930 0.320 23.677 1.00 88.88 128 ILE A O 1
ATOM 970 N N . ASP A 1 129 ? -20.139 -1.269 22.288 1.00 91.62 129 ASP A N 1
ATOM 971 C CA . ASP A 1 129 ? -21.273 -2.176 22.421 1.00 91.62 129 ASP A CA 1
ATOM 972 C C . ASP A 1 129 ? -20.866 -3.358 23.301 1.00 91.62 129 ASP A C 1
ATOM 974 O O . ASP A 1 129 ? -19.918 -4.085 22.990 1.00 91.62 129 ASP A O 1
ATOM 978 N N . LEU A 1 130 ? -21.584 -3.565 24.405 1.00 90.69 130 LEU A N 1
ATOM 979 C CA . LEU A 1 130 ? -21.337 -4.676 25.314 1.00 90.69 130 LEU A CA 1
ATOM 980 C C . LEU A 1 130 ? -22.477 -5.691 25.255 1.00 90.69 130 LEU A C 1
ATOM 982 O O . LEU A 1 130 ? -23.606 -5.400 25.644 1.00 90.69 130 LEU A O 1
ATOM 986 N N . TYR A 1 131 ? -22.142 -6.915 24.854 1.00 91.69 131 TYR A N 1
ATOM 987 C CA . TYR A 1 131 ? -23.058 -8.050 24.870 1.00 91.69 131 TYR A CA 1
ATOM 988 C C . TYR A 1 131 ? -22.642 -9.037 25.955 1.00 91.69 131 TYR A C 1
ATOM 990 O O . TYR A 1 131 ? -21.590 -9.671 25.871 1.00 91.69 131 TYR A O 1
ATOM 998 N N . LEU A 1 132 ? -23.486 -9.176 26.975 1.00 88.94 132 LEU A N 1
ATOM 999 C CA . LEU A 1 132 ? -23.303 -10.163 28.032 1.00 88.94 132 LEU A CA 1
ATOM 1000 C C . LEU A 1 132 ? -24.013 -11.456 27.632 1.00 88.94 132 LEU A C 1
ATOM 1002 O O . LEU A 1 132 ? -25.232 -11.571 27.753 1.00 88.94 132 LEU A O 1
ATOM 1006 N N . LEU A 1 133 ? -23.243 -12.426 27.143 1.00 91.06 133 LEU A N 1
ATOM 1007 C CA . LEU A 1 133 ? -23.741 -13.778 26.916 1.00 91.06 133 LEU A CA 1
ATOM 1008 C C . LEU A 1 133 ? -23.533 -14.601 28.188 1.00 91.06 133 LEU A C 1
ATOM 1010 O O . LEU A 1 133 ? -22.403 -14.759 28.647 1.00 91.06 133 LEU A O 1
ATOM 1014 N N . MET A 1 134 ? -24.627 -15.097 28.761 1.00 88.94 134 MET A N 1
ATOM 1015 C CA . MET A 1 134 ? -24.624 -15.742 30.074 1.00 88.94 134 MET A CA 1
ATOM 1016 C C . MET A 1 134 ? -25.191 -17.152 29.979 1.00 88.94 134 MET A C 1
ATOM 1018 O O . MET A 1 134 ? -26.203 -17.378 29.315 1.00 88.94 134 MET A O 1
ATOM 1022 N N . ASP A 1 135 ? -24.543 -18.083 30.671 1.00 92.06 135 ASP A N 1
ATOM 1023 C CA . ASP A 1 135 ? -25.099 -19.411 30.898 1.00 92.06 135 ASP A CA 1
ATOM 1024 C C . ASP A 1 135 ? -26.209 -19.330 31.960 1.00 92.06 135 ASP A C 1
ATOM 1026 O O . ASP A 1 135 ? -26.053 -18.678 32.993 1.00 92.06 135 ASP A O 1
ATOM 1030 N N . LEU A 1 136 ? -27.336 -19.988 31.687 1.00 91.19 136 LEU A N 1
ATOM 1031 C CA . LEU A 1 136 ? -28.508 -20.067 32.564 1.00 91.19 136 LEU A CA 1
ATOM 1032 C C . LEU A 1 136 ? -28.698 -21.480 33.145 1.00 91.19 136 LEU A C 1
ATOM 1034 O O . LEU A 1 136 ? -29.801 -21.859 33.542 1.00 91.19 136 LEU A O 1
ATOM 1038 N N . SER A 1 137 ? -27.629 -22.277 33.182 1.00 94.69 137 SER A N 1
ATOM 1039 C CA . SER A 1 137 ? -27.593 -23.578 33.845 1.00 94.69 137 SER A CA 1
ATOM 1040 C C . SER A 1 137 ? -27.752 -23.472 35.370 1.00 94.69 137 SER A C 1
ATOM 1042 O O . SER A 1 137 ? -27.604 -22.413 35.982 1.00 94.69 137 SER A O 1
ATOM 1044 N N . ASN A 1 138 ? -28.051 -24.602 36.022 1.00 93.19 138 ASN A N 1
ATOM 1045 C CA . ASN A 1 138 ? -28.328 -24.633 37.463 1.00 93.19 138 ASN A CA 1
ATOM 1046 C C . ASN A 1 138 ? -27.137 -24.181 38.332 1.00 93.19 138 ASN A C 1
ATOM 1048 O O . ASN A 1 138 ? -27.349 -23.702 39.443 1.00 93.19 138 ASN A O 1
ATOM 1052 N N . SER A 1 139 ? -25.900 -24.306 37.842 1.00 92.75 139 SER A N 1
ATOM 1053 C CA . SER A 1 139 ? -24.703 -23.821 38.542 1.00 92.75 139 SER A CA 1
ATOM 1054 C C . SER A 1 139 ? -24.563 -22.299 38.549 1.00 92.75 139 SER A C 1
ATOM 1056 O O . SER A 1 139 ? -23.809 -21.795 39.363 1.00 92.75 139 SER A O 1
ATOM 1058 N N . MET A 1 140 ? -25.286 -21.581 37.684 1.00 92.25 140 MET A N 1
ATOM 1059 C CA . MET A 1 140 ? -25.260 -20.112 37.581 1.00 92.25 140 MET A CA 1
ATOM 1060 C C . MET A 1 140 ? -26.421 -19.440 38.329 1.00 92.25 140 MET A C 1
ATOM 1062 O O . MET A 1 140 ? -26.682 -18.244 38.173 1.00 92.25 140 MET A O 1
ATOM 1066 N N . ARG A 1 141 ? -27.174 -20.211 39.121 1.00 89.75 141 ARG A N 1
ATOM 1067 C CA . ARG A 1 141 ? -28.416 -19.755 39.753 1.00 89.75 141 ARG A CA 1
ATOM 1068 C C . ARG A 1 141 ? -28.199 -18.578 40.710 1.00 89.75 141 ARG A C 1
ATOM 1070 O O . ARG A 1 14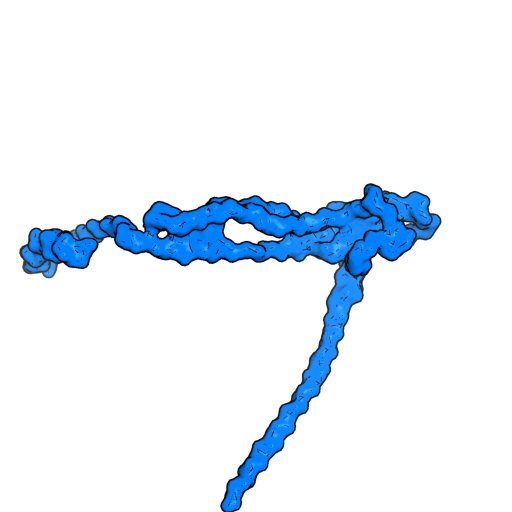1 ? -29.038 -17.683 40.749 1.00 89.75 141 ARG A O 1
ATOM 1077 N N . ASP A 1 142 ? -27.121 -18.576 41.488 1.00 91.56 142 ASP A N 1
ATOM 1078 C CA . ASP A 1 142 ? -26.788 -17.488 42.415 1.00 91.56 142 ASP A CA 1
ATOM 1079 C C . ASP A 1 142 ? -26.152 -16.283 41.706 1.00 91.56 142 ASP A C 1
ATOM 1081 O O . ASP A 1 142 ? -26.381 -15.138 42.100 1.00 91.56 142 ASP A O 1
ATOM 1085 N N . ASP A 1 143 ? -25.413 -16.512 40.622 1.00 90.88 143 ASP A N 1
ATOM 1086 C CA . ASP A 1 143 ? -24.828 -15.443 39.810 1.00 90.88 143 ASP A CA 1
ATOM 1087 C C . ASP A 1 143 ? -25.875 -14.651 39.025 1.00 90.88 143 ASP A C 1
ATOM 1089 O O . ASP A 1 143 ? -25.729 -13.436 38.863 1.00 90.88 143 ASP A O 1
ATOM 1093 N N . LEU A 1 144 ? -26.983 -15.286 38.626 1.00 90.62 144 LEU A N 1
ATOM 1094 C CA . LEU A 1 144 ? -28.110 -14.597 37.996 1.00 90.62 144 LEU A CA 1
ATOM 1095 C C . LEU A 1 144 ? -28.656 -13.460 38.876 1.00 90.62 144 LEU A C 1
ATOM 1097 O O . LEU A 1 144 ? -29.013 -12.403 38.359 1.00 90.62 144 LEU A O 1
ATOM 1101 N N . GLU A 1 145 ? -28.689 -13.636 40.201 1.00 87.00 145 GLU A N 1
ATOM 1102 C CA . GLU A 1 145 ? -29.147 -12.587 41.122 1.00 87.00 145 GLU A CA 1
ATOM 1103 C C . GLU A 1 145 ? -28.204 -11.374 41.140 1.00 87.00 145 GLU A C 1
ATOM 1105 O O . GLU A 1 145 ? -28.668 -10.237 41.220 1.00 87.00 145 GLU A O 1
ATOM 1110 N N . LYS A 1 146 ? -26.891 -11.588 40.985 1.00 85.94 146 LYS A N 1
ATOM 1111 C CA . LYS A 1 146 ? -25.894 -10.507 40.877 1.00 85.94 146 LYS A CA 1
ATOM 1112 C C . LYS A 1 146 ? -25.976 -9.808 39.515 1.00 85.94 146 LYS A C 1
ATOM 1114 O O . LYS A 1 146 ? -25.851 -8.590 39.426 1.00 85.94 146 LYS A O 1
ATOM 1119 N N . LEU A 1 147 ? -26.236 -10.566 38.451 1.00 86.56 147 LEU A N 1
ATOM 1120 C CA . LEU A 1 147 ? -26.324 -10.055 37.080 1.00 86.56 147 LEU A CA 1
ATOM 1121 C C . LEU A 1 147 ? -27.500 -9.095 36.866 1.00 86.56 147 LEU A C 1
ATOM 1123 O O . LEU A 1 147 ? -27.393 -8.178 36.052 1.00 86.56 147 LEU A O 1
ATOM 1127 N N . LYS A 1 148 ? -28.588 -9.236 37.636 1.00 84.19 148 LYS A N 1
ATOM 1128 C CA . LYS A 1 148 ? -29.740 -8.317 37.586 1.00 84.19 148 LYS A CA 1
ATOM 1129 C C . LYS A 1 148 ? -29.359 -6.859 37.853 1.00 84.19 148 LYS A C 1
ATOM 1131 O O . LYS A 1 148 ? -29.981 -5.965 37.288 1.00 84.19 148 LYS A O 1
ATOM 1136 N N . THR A 1 149 ? -28.358 -6.606 38.698 1.00 86.25 149 THR A N 1
ATOM 1137 C CA . THR A 1 149 ? -27.909 -5.242 39.034 1.00 86.25 149 THR A CA 1
ATOM 1138 C C . THR A 1 149 ? -26.676 -4.806 38.246 1.00 86.25 149 THR A C 1
ATOM 1140 O O . THR A 1 149 ? -26.384 -3.609 38.193 1.00 86.25 149 THR A O 1
ATOM 1143 N N . LEU A 1 150 ? -25.995 -5.741 37.574 1.00 88.06 150 LEU A N 1
ATOM 1144 C CA . LEU A 1 150 ? -24.770 -5.473 36.822 1.00 88.06 150 LEU A CA 1
ATOM 1145 C C . LEU A 1 150 ? -24.981 -4.427 35.721 1.00 88.06 150 LEU A C 1
ATOM 1147 O O . LEU A 1 150 ? -24.123 -3.573 35.536 1.00 88.06 150 LEU A O 1
ATOM 1151 N N . GLY A 1 151 ? -26.123 -4.446 35.024 1.00 84.50 151 GLY A N 1
ATOM 1152 C CA . GLY A 1 151 ? -26.406 -3.480 33.954 1.00 84.50 151 GLY A CA 1
ATOM 1153 C C . GLY A 1 151 ? -26.389 -2.023 34.434 1.00 84.50 151 GLY A C 1
ATOM 1154 O O . GLY A 1 151 ? -25.754 -1.176 33.808 1.00 84.50 151 GLY A O 1
ATOM 1155 N N . ALA A 1 152 ? -27.022 -1.743 35.579 1.00 85.25 152 ALA A N 1
ATOM 1156 C CA . ALA A 1 152 ? -27.041 -0.405 36.174 1.00 85.25 152 ALA A CA 1
ATOM 1157 C C . ALA A 1 152 ? -25.654 0.007 36.689 1.00 85.25 152 ALA A C 1
ATOM 1159 O O . ALA A 1 152 ? -25.187 1.102 36.397 1.00 85.25 152 ALA A O 1
ATOM 1160 N N . GLN A 1 153 ? -24.966 -0.902 37.387 1.00 89.88 153 GLN A N 1
ATOM 1161 C CA . GLN A 1 153 ? -23.621 -0.644 37.915 1.00 89.88 153 GLN A CA 1
ATOM 1162 C C . GLN A 1 153 ? -22.595 -0.391 36.812 1.00 89.88 153 GLN A C 1
ATOM 1164 O O . GLN A 1 153 ? -21.658 0.385 36.997 1.00 89.88 153 GLN A O 1
ATOM 1169 N N . LEU A 1 154 ? -22.748 -1.073 35.680 1.00 89.25 154 LEU A N 1
ATOM 1170 C CA . LEU A 1 154 ? -21.847 -0.921 34.558 1.00 89.25 154 LEU A CA 1
ATOM 1171 C C . LEU A 1 154 ? -22.085 0.414 33.864 1.00 89.25 154 LEU A C 1
ATOM 1173 O O . LEU A 1 154 ? -21.126 1.148 33.683 1.00 89.25 154 LEU A O 1
ATOM 1177 N N . SER A 1 155 ? -23.343 0.783 33.601 1.00 86.88 155 SER A N 1
ATOM 1178 C CA . SER A 1 155 ? -23.699 2.067 32.978 1.00 86.88 155 SER A CA 1
ATOM 1179 C C . SER A 1 155 ? -23.179 3.307 33.719 1.00 86.88 155 SER A C 1
ATOM 1181 O O . SER A 1 155 ? -23.073 4.360 33.104 1.00 86.88 155 SER A O 1
ATOM 1183 N N . GLU A 1 156 ? -22.887 3.224 35.019 1.00 89.31 156 GLU A N 1
ATOM 1184 C CA . GLU A 1 156 ? -22.293 4.331 35.788 1.00 89.31 156 GLU A CA 1
ATOM 1185 C C . GLU A 1 156 ? -20.771 4.464 35.598 1.00 89.31 156 GLU A C 1
ATOM 1187 O O . GLU A 1 156 ? -20.182 5.475 35.980 1.00 89.31 156 GLU A O 1
ATOM 1192 N N . ARG A 1 157 ? -20.115 3.425 35.068 1.00 84.12 157 ARG A N 1
ATOM 1193 C CA . ARG A 1 157 ? -18.650 3.297 35.001 1.00 84.12 157 ARG A CA 1
ATOM 1194 C C . ARG A 1 157 ? -18.080 3.292 33.580 1.00 84.12 157 ARG A C 1
ATOM 1196 O O . ARG A 1 157 ? -16.857 3.384 33.455 1.00 84.12 157 ARG A O 1
ATOM 1203 N N . ILE A 1 158 ? -18.923 3.148 32.557 1.00 78.12 158 ILE A N 1
ATOM 1204 C CA . ILE A 1 158 ? -18.578 3.216 31.123 1.00 78.12 158 ILE A CA 1
ATOM 1205 C C . ILE A 1 158 ? -19.170 4.469 30.487 1.00 78.12 158 ILE A C 1
ATOM 1207 O O . ILE A 1 158 ? -18.486 5.025 29.600 1.00 78.12 158 ILE A O 1
#

Sequence (158 aa):
MRTTLVIAVAFLATGAVSQNADVTKLCEAQTSCRDCIQASPQCSWCSEFARLHASPGPRCKIRTGQSPLSSDCTLSGLEDPKSRDPQLTQASFNALNQISPLRANIVLRTNDPKSFQLTVRPSNNYPIDLYLLMDLSNSMRDDLEKLKTLGAQLSERI